Protein AF-A0A497ML79-F1 (afdb_monomer_lite)

Secondary structure (DSSP, 8-state):
-------SS----HHHHHHHHHHHHHHHHHHHHHHHHHHHHTS-HHHHTSSS--SS-SS---HHHHHHHHSS-THHHHHHHHHHHHHHHHHHHHHHHHHHHHHHHH---TTHHHHHHHHHHHHHS-GGGGT--

Structure (mmCIF, N/CA/C/O backbone):
data_AF-A0A497ML79-F1
#
_entry.id   AF-A0A497ML79-F1
#
loop_
_atom_site.group_PDB
_atom_site.id
_atom_site.type_symbol
_atom_site.label_atom_id
_atom_site.label_alt_id
_atom_site.label_comp_id
_atom_site.label_asym_id
_atom_site.label_entity_id
_atom_site.label_seq_id
_atom_site.pdbx_PDB_ins_code
_atom_site.Cartn_x
_atom_site.Cartn_y
_atom_site.Cartn_z
_atom_site.occupancy
_atom_site.B_iso_or_equiv
_atom_site.auth_seq_id
_atom_site.auth_comp_id
_atom_site.auth_asym_id
_atom_site.auth_atom_id
_atom_site.pdbx_PDB_model_num
ATOM 1 N N . MET A 1 1 ? -1.120 57.353 -23.511 1.00 42.94 1 MET A N 1
ATOM 2 C CA . MET A 1 1 ? -1.586 57.238 -22.114 1.00 42.94 1 MET A CA 1
ATOM 3 C C . MET A 1 1 ? -2.443 55.979 -21.966 1.00 42.94 1 MET A C 1
ATOM 5 O O . MET A 1 1 ? -3.650 56.099 -21.908 1.00 42.94 1 MET A O 1
ATOM 9 N N . VAL A 1 2 ? -1.843 54.779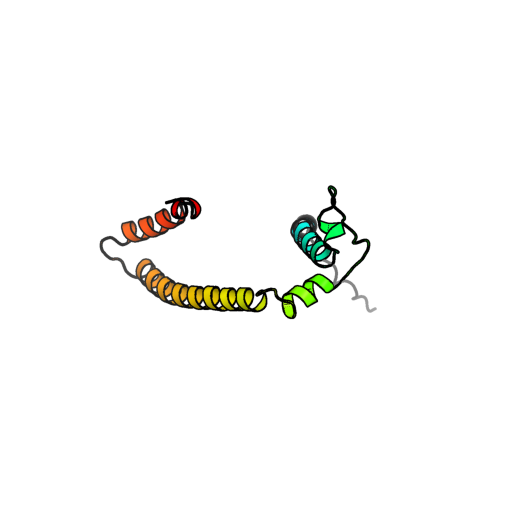 -21.965 1.00 43.91 2 VAL A N 1
ATOM 10 C CA . VAL A 1 2 ? -2.473 53.528 -21.485 1.00 43.91 2 VAL A CA 1
ATOM 11 C C . VAL A 1 2 ? -1.339 52.593 -21.060 1.00 43.91 2 VAL A C 1
ATOM 13 O O . VAL A 1 2 ? -0.747 51.903 -21.883 1.00 43.91 2 VAL A O 1
ATOM 16 N N . GLU A 1 3 ? -1.005 52.606 -19.774 1.00 47.84 3 GLU A N 1
ATOM 17 C CA . GLU A 1 3 ? -0.040 51.693 -19.165 1.00 47.84 3 GLU A CA 1
ATOM 18 C C . GLU A 1 3 ? -0.782 50.871 -18.106 1.00 47.84 3 GLU A C 1
ATOM 20 O O . GLU A 1 3 ? -1.055 51.339 -17.004 1.00 47.84 3 GLU A O 1
ATOM 25 N N . LYS A 1 4 ? -1.194 49.648 -18.461 1.00 51.78 4 LYS A N 1
ATOM 26 C CA . LYS A 1 4 ? -1.668 48.657 -17.483 1.00 51.78 4 LYS A CA 1
ATOM 27 C C . LYS A 1 4 ? -1.446 47.245 -18.011 1.00 51.78 4 LYS A C 1
ATOM 29 O O . LYS A 1 4 ? -2.371 46.552 -18.420 1.00 51.78 4 LYS A O 1
ATOM 34 N N . LYS A 1 5 ? -0.185 46.818 -18.009 1.00 50.41 5 LYS A N 1
ATOM 35 C CA . LYS A 1 5 ? 0.204 45.430 -18.286 1.00 50.41 5 LYS A CA 1
ATOM 36 C C . LYS A 1 5 ? 1.236 44.964 -17.255 1.00 50.41 5 LYS A C 1
ATOM 38 O O . LYS A 1 5 ? 2.351 44.612 -17.597 1.00 50.41 5 LYS A O 1
ATOM 43 N N . SER A 1 6 ? 0.893 45.037 -15.967 1.00 52.50 6 SER A N 1
ATOM 44 C CA . SER A 1 6 ? 1.776 44.564 -14.888 1.00 52.50 6 SER A CA 1
ATOM 45 C C . SER A 1 6 ? 0.992 44.264 -13.606 1.00 52.50 6 SER A C 1
ATOM 47 O O . SER A 1 6 ? 1.092 44.967 -12.605 1.00 52.50 6 SER A O 1
ATOM 49 N N . SER A 1 7 ? 0.131 43.245 -13.639 1.00 44.09 7 SER A N 1
ATOM 50 C CA . SER A 1 7 ? -0.543 42.759 -12.422 1.00 44.09 7 SER A CA 1
ATOM 51 C C . SER A 1 7 ? -0.672 41.237 -12.335 1.00 44.09 7 SER A C 1
ATOM 53 O O . SER A 1 7 ? -1.388 40.754 -11.470 1.00 44.09 7 SER A O 1
ATOM 55 N N . LEU A 1 8 ? 0.001 40.474 -13.205 1.00 54.81 8 LEU A N 1
ATOM 56 C CA . LEU A 1 8 ? -0.120 39.008 -13.238 1.00 54.81 8 LEU A CA 1
ATOM 57 C C . LEU A 1 8 ? 1.066 38.262 -12.602 1.00 54.81 8 LEU A C 1
ATOM 59 O O . LEU A 1 8 ? 1.014 37.046 -12.491 1.00 54.81 8 LEU A O 1
ATOM 63 N N . VAL A 1 9 ? 2.122 38.961 -12.163 1.00 57.28 9 VAL A N 1
ATOM 64 C CA . VAL A 1 9 ? 3.350 38.334 -11.630 1.00 57.28 9 VAL A CA 1
ATOM 65 C C . VAL A 1 9 ? 3.861 39.092 -10.401 1.00 57.28 9 VAL A C 1
ATOM 67 O O . VAL A 1 9 ? 4.944 39.670 -10.388 1.00 57.28 9 VAL A O 1
ATOM 70 N N . LYS A 1 10 ? 3.048 39.151 -9.351 1.00 63.84 10 LYS A N 1
ATOM 71 C CA . LYS A 1 10 ? 3.527 39.437 -7.992 1.00 63.84 10 LYS A CA 1
ATOM 72 C C . LYS A 1 10 ? 2.939 38.370 -7.080 1.00 63.84 10 LYS A C 1
ATOM 74 O O . LYS A 1 10 ? 1.820 37.948 -7.337 1.00 63.84 10 LYS A O 1
ATOM 79 N N . TRP A 1 11 ? 3.693 38.001 -6.043 1.00 50.97 11 TRP A N 1
ATOM 80 C CA . TRP A 1 11 ? 3.362 37.042 -4.974 1.00 50.97 11 TRP A CA 1
ATOM 81 C C . TRP A 1 11 ? 3.865 35.604 -5.166 1.00 50.97 11 TRP A C 1
ATOM 83 O O . TRP A 1 11 ? 3.091 34.659 -5.156 1.00 50.97 11 TRP A O 1
ATOM 93 N N . VAL A 1 12 ? 5.187 35.436 -5.259 1.00 61.78 12 VAL A N 1
ATOM 94 C CA . VAL A 1 12 ? 5.832 34.264 -4.647 1.00 61.78 12 VAL A CA 1
ATOM 95 C C . VAL A 1 12 ? 6.804 34.805 -3.606 1.00 61.78 12 VAL A C 1
ATOM 97 O O . VAL A 1 12 ? 7.837 35.386 -3.946 1.00 61.78 12 VAL A O 1
ATOM 100 N N . SER A 1 13 ? 6.438 34.699 -2.332 1.00 74.19 13 SER A N 1
ATOM 101 C CA . SER A 1 13 ? 7.352 34.958 -1.217 1.00 74.19 13 SER A CA 1
ATOM 102 C C . SER A 1 13 ? 8.556 34.018 -1.334 1.00 74.19 13 SER A C 1
ATOM 104 O O . SER A 1 13 ? 8.387 32.849 -1.677 1.00 74.19 13 SER A O 1
ATOM 106 N N . SER A 1 14 ? 9.778 34.463 -1.012 1.00 74.06 14 SER A N 1
ATOM 107 C CA . SER A 1 14 ? 10.973 33.598 -1.080 1.00 74.06 14 SER A CA 1
ATOM 108 C C . SER A 1 14 ? 10.798 32.284 -0.302 1.00 74.06 14 SER A C 1
ATOM 110 O O . SER A 1 14 ? 11.365 31.263 -0.677 1.00 74.06 14 SER A O 1
ATOM 112 N N . LYS A 1 15 ? 9.961 32.282 0.747 1.00 80.81 15 LYS A N 1
ATOM 113 C CA . LYS A 1 15 ? 9.597 31.078 1.511 1.00 80.81 15 LYS A CA 1
ATOM 114 C C . LYS A 1 15 ? 8.691 30.120 0.728 1.00 80.81 15 LYS A C 1
ATOM 116 O O . LYS A 1 15 ? 8.879 28.911 0.809 1.00 80.81 15 LYS A O 1
ATOM 121 N N . GLU A 1 16 ? 7.741 30.646 -0.041 1.00 85.69 16 GLU A N 1
ATOM 122 C CA . GLU A 1 16 ? 6.836 29.861 -0.893 1.00 85.69 16 GLU A CA 1
ATOM 123 C C . GLU A 1 16 ? 7.592 29.249 -2.074 1.00 85.69 16 GLU A C 1
ATOM 125 O O . GLU A 1 16 ? 7.370 28.087 -2.407 1.00 85.69 16 GLU A O 1
ATOM 130 N N . PHE A 1 17 ? 8.548 29.985 -2.654 1.00 90.88 17 PHE A N 1
ATOM 131 C CA . PHE A 1 17 ? 9.418 29.454 -3.704 1.00 90.88 17 PHE A CA 1
ATOM 132 C C . PHE A 1 17 ? 10.259 28.283 -3.187 1.00 90.88 17 PHE A C 1
ATOM 134 O O . PHE A 1 17 ? 10.252 27.206 -3.779 1.00 90.88 17 PHE A O 1
ATOM 141 N N . VAL A 1 18 ? 10.925 28.461 -2.041 1.00 93.12 18 VAL A N 1
ATOM 142 C CA . VAL A 1 18 ? 11.736 27.405 -1.417 1.00 93.12 18 VAL A CA 1
ATOM 143 C C . VAL A 1 18 ? 10.875 26.195 -1.050 1.00 93.12 18 VAL A C 1
ATOM 145 O O . VAL A 1 18 ? 11.253 25.068 -1.359 1.00 93.12 18 VAL A O 1
ATOM 148 N N . SER A 1 19 ? 9.693 26.405 -0.461 1.00 92.56 19 SER A N 1
ATOM 149 C CA . SER A 1 19 ? 8.761 25.314 -0.150 1.00 92.56 19 SER A CA 1
ATOM 150 C C . SER A 1 19 ? 8.313 24.565 -1.408 1.00 92.56 19 SER A C 1
ATOM 152 O O . SER A 1 19 ? 8.306 23.336 -1.405 1.00 92.56 19 SER A O 1
ATOM 154 N N . THR A 1 20 ? 8.015 25.280 -2.494 1.00 94.50 20 THR A N 1
ATOM 155 C CA . THR A 1 20 ? 7.616 24.674 -3.773 1.00 94.50 20 THR A CA 1
ATOM 156 C C . THR A 1 20 ? 8.744 23.836 -4.366 1.00 94.50 20 THR A C 1
ATOM 158 O O . THR A 1 20 ? 8.506 22.707 -4.785 1.00 94.50 20 THR A O 1
ATOM 161 N N . VAL A 1 21 ? 9.980 24.343 -4.359 1.00 96.25 21 VAL A N 1
ATOM 162 C CA . VAL A 1 21 ? 11.153 23.601 -4.850 1.00 96.25 21 VAL A CA 1
ATOM 163 C C . VAL A 1 21 ? 11.394 22.341 -4.015 1.00 96.25 21 VAL A C 1
ATOM 165 O O . VAL A 1 21 ? 11.625 21.275 -4.581 1.00 96.25 21 VAL A O 1
ATOM 168 N N . ILE A 1 22 ? 11.288 22.429 -2.686 1.00 96.81 22 ILE A N 1
ATOM 169 C CA . ILE A 1 22 ? 11.433 21.269 -1.792 1.00 96.81 22 ILE A CA 1
ATOM 170 C C . ILE A 1 22 ? 10.350 20.222 -2.073 1.00 96.81 22 ILE A C 1
ATOM 172 O O . ILE A 1 22 ? 10.664 19.041 -2.209 1.00 96.81 22 ILE A O 1
ATOM 176 N N . LEU A 1 23 ? 9.086 20.639 -2.196 1.00 96.69 23 LEU A N 1
ATOM 177 C CA . LEU A 1 23 ? 7.983 19.731 -2.517 1.00 96.69 23 LEU A CA 1
ATOM 178 C C . LEU A 1 23 ? 8.166 19.086 -3.893 1.00 96.69 23 LEU A C 1
ATOM 180 O O . LEU A 1 23 ? 7.924 17.891 -4.039 1.00 96.69 23 LEU A O 1
ATOM 184 N N . LEU A 1 24 ? 8.643 19.842 -4.883 1.00 96.88 24 LEU A N 1
ATOM 185 C CA . LEU A 1 24 ? 8.918 19.321 -6.220 1.00 96.88 24 LEU A CA 1
ATOM 186 C C . LEU A 1 24 ? 10.017 18.251 -6.186 1.00 96.88 24 LEU A C 1
ATOM 188 O O . LEU A 1 24 ? 9.840 17.172 -6.749 1.00 96.88 24 LEU A O 1
ATOM 192 N N . LEU A 1 25 ? 11.121 18.511 -5.481 1.00 97.44 25 LEU A N 1
ATOM 193 C CA . LEU A 1 25 ? 12.184 17.524 -5.280 1.00 97.44 25 LEU A CA 1
ATOM 194 C C . LEU A 1 25 ? 11.661 16.275 -4.561 1.00 97.44 25 LEU A C 1
ATOM 196 O O . LEU A 1 25 ? 11.992 15.156 -4.953 1.00 97.44 25 LEU A O 1
ATOM 200 N N . TRP A 1 26 ? 10.806 16.449 -3.552 1.00 97.62 26 TRP A N 1
ATOM 201 C CA . TRP A 1 26 ? 10.203 15.332 -2.829 1.00 97.62 26 TRP A CA 1
ATOM 202 C C . TRP A 1 26 ? 9.306 14.471 -3.721 1.00 97.62 26 TRP A C 1
ATOM 204 O O . TRP A 1 26 ? 9.384 13.246 -3.668 1.00 97.62 26 TRP A O 1
ATOM 214 N N . VAL A 1 27 ? 8.501 15.094 -4.586 1.00 97.56 27 VAL A N 1
ATOM 215 C CA . VAL A 1 27 ? 7.682 14.381 -5.577 1.00 97.56 27 VAL A CA 1
ATOM 216 C C . VAL A 1 27 ? 8.563 13.575 -6.527 1.00 97.56 27 VAL A C 1
ATOM 218 O O . VAL A 1 27 ? 8.268 12.407 -6.767 1.00 97.56 27 VAL A O 1
ATOM 221 N N . VAL A 1 28 ? 9.665 14.148 -7.024 1.00 96.69 28 VAL A N 1
ATOM 222 C CA . VAL A 1 28 ? 10.602 13.418 -7.893 1.00 96.69 28 VAL A CA 1
ATOM 223 C C . VAL A 1 28 ? 11.137 12.176 -7.181 1.00 96.69 28 VAL A C 1
ATOM 225 O O . VAL A 1 28 ? 11.069 11.086 -7.744 1.00 96.69 28 VAL A O 1
ATOM 228 N N . ILE A 1 29 ? 11.593 12.314 -5.933 1.00 96.81 29 ILE A N 1
ATOM 229 C CA . ILE A 1 29 ? 12.109 11.193 -5.132 1.00 96.81 29 ILE A CA 1
ATOM 230 C C . ILE A 1 29 ? 11.023 10.133 -4.895 1.00 96.81 29 ILE A C 1
ATOM 232 O O . ILE A 1 29 ? 11.278 8.943 -5.071 1.00 96.81 29 ILE A O 1
ATOM 236 N N . ALA A 1 30 ? 9.805 10.550 -4.540 1.00 96.19 30 ALA A N 1
ATOM 237 C CA . ALA A 1 30 ? 8.682 9.647 -4.290 1.00 96.19 30 ALA A CA 1
ATOM 238 C C . ALA A 1 30 ? 8.233 8.885 -5.551 1.00 96.19 30 ALA A C 1
ATOM 240 O O . ALA A 1 30 ? 7.756 7.754 -5.451 1.00 96.19 30 ALA A O 1
ATOM 241 N N . LEU A 1 31 ? 8.402 9.479 -6.736 1.00 96.62 31 LEU A N 1
ATOM 242 C CA . LEU A 1 31 ? 8.063 8.850 -8.013 1.00 96.62 31 LEU A CA 1
ATOM 243 C C . LEU A 1 31 ? 9.127 7.866 -8.511 1.00 96.62 31 LEU A C 1
ATOM 245 O O . LEU A 1 31 ? 8.777 6.972 -9.280 1.00 96.62 31 LEU A O 1
ATOM 249 N N . LEU A 1 32 ? 10.389 7.970 -8.077 1.00 95.06 32 LEU A N 1
ATOM 250 C CA . LEU A 1 32 ? 11.462 7.058 -8.504 1.00 95.06 32 LEU A CA 1
ATOM 251 C C . LEU A 1 32 ? 11.096 5.563 -8.407 1.00 95.06 32 LEU A C 1
ATOM 253 O O . LEU A 1 32 ? 11.234 4.874 -9.421 1.00 95.06 32 LEU A O 1
ATOM 257 N N . PRO A 1 33 ? 10.604 5.027 -7.268 1.00 94.44 33 PRO A N 1
ATOM 258 C CA . PRO A 1 33 ? 10.235 3.612 -7.188 1.00 94.44 33 PRO A CA 1
ATOM 259 C C . PRO A 1 33 ? 9.061 3.252 -8.107 1.00 94.44 33 PRO A C 1
ATOM 261 O O . PRO A 1 33 ? 9.038 2.160 -8.667 1.00 94.44 33 PRO A O 1
ATOM 264 N N . ILE A 1 34 ? 8.109 4.167 -8.316 1.00 95.38 34 ILE A N 1
ATOM 265 C CA . ILE A 1 34 ? 6.958 3.942 -9.204 1.00 95.38 34 ILE A CA 1
ATOM 266 C C . ILE A 1 34 ? 7.427 3.842 -10.658 1.00 95.38 34 ILE A C 1
ATOM 268 O O . ILE A 1 34 ? 7.050 2.911 -11.371 1.00 95.38 34 ILE A O 1
ATOM 272 N N . VAL A 1 35 ? 8.297 4.763 -11.081 1.00 94.56 35 VAL A N 1
ATOM 273 C CA . VAL A 1 35 ? 8.923 4.731 -12.409 1.00 94.56 35 VAL A CA 1
ATOM 274 C C . VAL A 1 35 ? 9.737 3.450 -12.581 1.00 94.56 35 VAL A C 1
ATOM 276 O O . VAL A 1 35 ? 9.662 2.816 -13.630 1.00 94.56 35 VAL A O 1
ATOM 279 N N . PHE A 1 36 ? 10.462 3.022 -11.547 1.00 93.88 36 PHE A N 1
ATOM 280 C CA . PHE A 1 36 ? 11.245 1.792 -11.593 1.00 93.88 36 PHE A CA 1
ATOM 281 C C . PHE A 1 36 ? 10.376 0.536 -11.770 1.00 93.88 36 PHE A C 1
ATOM 283 O O . PHE A 1 36 ? 10.702 -0.326 -12.591 1.00 93.88 36 PHE A O 1
ATOM 290 N N . ILE A 1 37 ? 9.248 0.445 -11.057 1.00 93.44 37 ILE A N 1
ATOM 291 C CA . ILE A 1 37 ? 8.279 -0.651 -11.214 1.00 93.44 37 ILE A CA 1
ATOM 292 C C . ILE A 1 37 ? 7.702 -0.651 -12.633 1.00 93.44 37 ILE A C 1
ATOM 294 O O . ILE A 1 37 ? 7.657 -1.701 -13.270 1.00 93.44 37 ILE A O 1
ATOM 298 N N . PHE A 1 38 ? 7.324 0.520 -13.152 1.00 93.88 38 PHE A N 1
ATOM 299 C CA . PHE A 1 38 ? 6.785 0.657 -14.506 1.00 93.88 38 PHE A CA 1
ATOM 300 C C . PHE A 1 38 ? 7.794 0.257 -15.590 1.00 93.88 38 PHE A C 1
ATOM 302 O O . PHE A 1 38 ? 7.465 -0.465 -16.527 1.00 93.88 38 PHE A O 1
ATOM 309 N N . VAL A 1 39 ? 9.048 0.692 -15.463 1.00 93.44 39 VAL A N 1
ATOM 310 C CA . VAL A 1 39 ? 10.116 0.279 -16.380 1.00 93.44 39 VAL A CA 1
ATOM 311 C C . VAL A 1 39 ? 10.352 -1.228 -16.291 1.00 93.44 39 VAL A C 1
ATOM 313 O O . VAL A 1 39 ? 10.585 -1.875 -17.306 1.00 93.44 39 VAL A O 1
ATOM 316 N N . THR A 1 40 ? 10.283 -1.804 -15.094 1.00 92.44 40 THR A N 1
ATOM 317 C CA . THR A 1 40 ? 10.499 -3.241 -14.894 1.00 92.44 40 THR A CA 1
ATOM 318 C C . THR A 1 40 ? 9.350 -4.080 -15.452 1.00 92.44 40 THR A C 1
ATOM 320 O O . THR A 1 40 ? 9.602 -5.154 -15.986 1.00 92.44 40 THR A O 1
ATOM 323 N N . SER A 1 41 ? 8.109 -3.587 -15.433 1.00 92.44 41 SER A N 1
ATOM 324 C CA . SER A 1 41 ? 6.955 -4.327 -15.963 1.00 92.44 41 SER A CA 1
ATOM 325 C C . SER A 1 41 ? 6.936 -4.459 -17.492 1.00 92.44 41 SER A C 1
ATOM 327 O O . SER A 1 41 ? 6.218 -5.306 -18.016 1.00 92.44 41 SER A O 1
ATOM 329 N N . ILE A 1 42 ? 7.721 -3.646 -18.210 1.00 94.12 42 ILE A N 1
ATOM 330 C CA . ILE A 1 42 ? 7.888 -3.725 -19.674 1.00 94.12 42 ILE A CA 1
ATOM 331 C C . ILE A 1 42 ? 9.181 -4.438 -20.101 1.00 94.12 42 ILE A C 1
ATOM 333 O O . ILE A 1 42 ? 9.501 -4.466 -21.292 1.00 94.12 42 ILE A O 1
ATOM 337 N N . LYS A 1 43 ? 9.950 -4.992 -19.159 1.00 92.81 43 LYS A N 1
ATOM 338 C CA . LYS A 1 43 ? 11.162 -5.766 -19.458 1.00 92.81 43 LYS A CA 1
ATOM 339 C C . LYS A 1 43 ? 10.838 -7.212 -19.807 1.00 92.81 43 LYS A C 1
ATOM 341 O O . LYS A 1 43 ? 9.776 -7.739 -19.489 1.00 92.81 43 LYS A O 1
ATOM 346 N N . THR A 1 44 ? 11.795 -7.856 -20.464 1.00 91.25 44 THR A N 1
ATOM 347 C CA . THR A 1 44 ? 11.811 -9.317 -20.608 1.00 91.25 44 THR A CA 1
ATOM 348 C C . THR A 1 44 ? 12.259 -9.973 -19.303 1.00 91.25 44 THR A C 1
ATOM 350 O O . THR A 1 44 ? 13.041 -9.371 -18.568 1.00 91.25 44 THR A O 1
ATOM 353 N N . ASP A 1 45 ? 11.819 -11.206 -19.037 1.00 88.56 45 ASP A N 1
ATOM 354 C CA . ASP A 1 45 ? 12.212 -11.951 -17.830 1.00 88.56 45 ASP A CA 1
ATOM 355 C C . ASP A 1 45 ? 13.741 -12.034 -17.695 1.00 88.56 45 ASP A C 1
ATOM 357 O O . ASP A 1 45 ? 14.293 -11.747 -16.637 1.00 88.56 45 ASP A O 1
ATOM 361 N N . GLU A 1 46 ? 14.439 -12.307 -18.803 1.00 89.88 46 GLU A N 1
ATOM 362 C CA . GLU A 1 46 ? 15.907 -12.331 -18.880 1.00 89.88 46 GLU A CA 1
ATOM 363 C C . GLU A 1 46 ? 16.551 -11.034 -18.368 1.00 89.88 46 GLU A C 1
ATOM 365 O O . GLU A 1 46 ? 17.564 -11.076 -17.675 1.00 89.88 46 GLU A O 1
ATOM 370 N N . GLU A 1 47 ? 15.960 -9.880 -18.688 1.00 89.00 47 GLU A N 1
ATOM 371 C CA . GLU A 1 47 ? 16.470 -8.572 -18.272 1.00 89.00 47 GLU A CA 1
ATOM 372 C C . GLU A 1 47 ? 16.154 -8.266 -16.798 1.00 89.00 47 GLU A C 1
ATOM 374 O O . GLU A 1 47 ? 16.926 -7.577 -16.132 1.00 89.00 47 GLU A O 1
ATOM 379 N N . VAL A 1 48 ? 15.043 -8.785 -16.266 1.00 89.19 48 VAL A N 1
ATOM 380 C CA . VAL A 1 48 ? 14.672 -8.630 -14.849 1.00 89.19 48 VAL A CA 1
ATOM 381 C C . VAL A 1 48 ? 15.602 -9.437 -13.936 1.00 89.19 48 VAL A C 1
ATOM 383 O O . VAL A 1 48 ? 15.918 -8.978 -12.841 1.00 89.19 48 VAL A O 1
ATOM 386 N N . TYR A 1 49 ? 16.074 -10.602 -14.388 1.00 90.81 49 TYR A N 1
ATOM 387 C CA . TYR A 1 49 ? 16.973 -11.476 -13.621 1.00 90.81 49 TYR A CA 1
ATOM 388 C C . TYR A 1 49 ? 18.464 -11.106 -13.719 1.00 90.81 49 TYR A C 1
ATOM 390 O O . TYR A 1 49 ? 19.313 -11.831 -13.194 1.00 90.81 49 TYR A O 1
ATOM 398 N N . LEU A 1 50 ? 18.812 -9.986 -14.362 1.00 90.75 50 LEU A N 1
ATOM 399 C CA . LEU A 1 50 ? 20.192 -9.502 -14.394 1.00 90.75 50 LEU A CA 1
ATOM 400 C C . LEU A 1 50 ? 20.679 -9.104 -12.985 1.00 90.75 50 LEU A C 1
ATOM 402 O O . LEU A 1 50 ? 19.914 -8.559 -12.190 1.00 90.75 50 LEU A O 1
ATOM 406 N N . PRO A 1 51 ? 21.976 -9.288 -12.673 1.00 88.50 51 PRO A N 1
ATOM 407 C CA . PRO A 1 51 ? 22.532 -8.956 -11.358 1.00 88.50 51 PRO A CA 1
ATOM 408 C C . PRO A 1 51 ? 22.689 -7.443 -11.111 1.00 88.50 51 PRO A C 1
ATOM 410 O O . PRO A 1 51 ? 23.160 -7.040 -10.049 1.00 88.50 51 PRO A O 1
ATOM 413 N N . TYR A 1 52 ? 22.331 -6.594 -12.080 1.00 86.75 52 TYR A N 1
ATOM 414 C CA . TYR A 1 52 ? 22.421 -5.137 -11.995 1.00 86.75 52 TYR A CA 1
ATOM 415 C C . TYR A 1 52 ? 21.118 -4.466 -12.434 1.00 86.75 52 TYR A C 1
ATOM 417 O O . TYR A 1 52 ? 20.350 -4.989 -13.237 1.00 86.75 52 TYR A O 1
ATOM 425 N N . ILE A 1 53 ? 20.886 -3.260 -11.918 1.00 83.88 53 ILE A N 1
ATOM 426 C CA . ILE A 1 53 ? 19.672 -2.487 -12.180 1.00 83.88 53 ILE A CA 1
ATOM 427 C C . ILE A 1 53 ? 19.750 -1.827 -13.563 1.00 83.88 53 ILE A C 1
ATOM 429 O O . ILE A 1 53 ? 20.615 -0.985 -13.806 1.00 83.88 53 ILE A O 1
ATOM 433 N N . THR A 1 54 ? 18.801 -2.140 -14.450 1.00 86.19 54 THR A N 1
ATOM 434 C CA . THR A 1 54 ? 18.611 -1.428 -15.725 1.00 86.19 54 THR A CA 1
ATOM 435 C C . THR A 1 54 ? 17.505 -0.369 -15.608 1.00 86.19 54 THR A C 1
ATOM 437 O O . THR A 1 54 ? 16.351 -0.687 -15.337 1.00 86.19 54 THR A O 1
ATOM 440 N N . TRP A 1 55 ? 17.824 0.914 -15.801 1.00 87.50 55 TRP A N 1
ATOM 441 C CA . TRP A 1 55 ? 16.821 2.001 -15.772 1.00 87.50 55 TRP A CA 1
ATOM 442 C C . TRP A 1 55 ? 16.136 2.239 -17.117 1.00 87.50 55 TRP A C 1
ATOM 444 O O . TRP A 1 55 ? 15.056 2.818 -17.166 1.00 87.50 55 TRP A O 1
ATOM 454 N N . ILE A 1 56 ? 16.768 1.807 -18.206 1.00 89.06 56 ILE A N 1
ATOM 455 C CA . ILE A 1 56 ? 16.242 1.918 -19.563 1.00 89.06 56 ILE A CA 1
ATOM 456 C C . ILE A 1 56 ? 16.167 0.494 -20.120 1.00 89.06 56 ILE A C 1
ATOM 458 O O . ILE A 1 56 ? 17.212 -0.164 -20.189 1.00 89.06 56 ILE A O 1
ATOM 462 N N . PRO A 1 57 ? 14.964 0.009 -20.471 1.00 86.81 57 PRO A N 1
ATOM 463 C CA . PRO A 1 57 ? 14.779 -1.350 -20.952 1.00 86.81 57 PRO A CA 1
ATOM 464 C C . PRO A 1 57 ? 15.446 -1.520 -22.314 1.00 86.81 57 PRO A C 1
ATOM 466 O O . PRO A 1 57 ? 15.216 -0.723 -23.226 1.00 86.81 57 PRO A O 1
ATOM 469 N N . GLN A 1 58 ? 16.258 -2.564 -22.462 1.00 87.44 58 GLN A N 1
ATOM 470 C CA . GLN A 1 58 ? 16.970 -2.827 -23.721 1.00 87.44 58 GLN A CA 1
ATOM 471 C C . GLN A 1 58 ? 16.023 -3.372 -24.793 1.00 87.44 58 GLN A C 1
ATOM 473 O O . GLN A 1 58 ? 16.160 -3.063 -25.977 1.00 87.44 58 GLN A O 1
ATOM 478 N N . LYS A 1 59 ? 15.048 -4.187 -24.375 1.00 88.56 59 LYS A N 1
ATOM 479 C CA . LYS A 1 59 ? 14.035 -4.782 -25.254 1.00 88.56 59 LYS A CA 1
ATOM 480 C C . LYS A 1 59 ? 12.644 -4.612 -24.634 1.00 88.56 59 LYS A C 1
ATOM 482 O O . LYS A 1 59 ? 12.152 -5.545 -23.998 1.00 88.56 59 LYS A O 1
ATOM 487 N N . PRO A 1 60 ? 12.004 -3.440 -24.807 1.00 91.19 60 PRO A N 1
ATOM 488 C CA . PRO A 1 60 ? 10.650 -3.214 -24.314 1.00 91.19 60 PRO A CA 1
ATOM 489 C C . PRO A 1 60 ? 9.678 -4.253 -24.884 1.00 91.19 60 PRO A C 1
ATOM 491 O O . PRO A 1 60 ? 9.650 -4.494 -26.094 1.00 91.19 60 PRO A O 1
ATOM 494 N N . THR A 1 61 ? 8.874 -4.875 -24.026 1.00 92.50 61 THR A N 1
ATOM 495 C CA . THR A 1 61 ? 7.897 -5.887 -24.427 1.00 92.50 61 THR A CA 1
ATOM 496 C C . THR A 1 61 ? 6.602 -5.783 -23.630 1.00 92.50 61 THR A C 1
ATOM 498 O O . THR A 1 61 ? 6.580 -5.348 -22.484 1.00 92.50 61 THR A O 1
ATOM 501 N N . ILE A 1 62 ? 5.506 -6.224 -24.247 1.00 92.88 62 ILE A N 1
ATOM 502 C CA . ILE A 1 62 ? 4.179 -6.325 -23.623 1.00 92.88 62 ILE A CA 1
ATOM 503 C C . ILE A 1 62 ? 3.784 -7.773 -23.306 1.00 92.88 62 ILE A C 1
ATOM 505 O O . ILE A 1 62 ? 2.685 -8.023 -22.811 1.00 92.88 62 ILE A O 1
ATOM 509 N N . LYS A 1 63 ? 4.672 -8.740 -23.576 1.00 91.31 63 LYS A N 1
ATOM 510 C CA . LYS A 1 63 ? 4.427 -10.167 -23.319 1.00 91.31 63 LYS A CA 1
ATOM 511 C C . LYS A 1 63 ? 3.998 -10.463 -21.871 1.00 91.31 63 LYS A C 1
ATOM 513 O O . LYS A 1 63 ? 3.037 -11.219 -21.735 1.00 91.31 63 LYS A O 1
ATOM 518 N N . PRO A 1 64 ? 4.591 -9.855 -20.820 1.00 90.94 64 PRO A N 1
ATOM 519 C CA . PRO A 1 64 ? 4.149 -10.079 -19.441 1.00 90.94 64 PRO A CA 1
ATOM 520 C C . PRO A 1 64 ? 2.670 -9.734 -19.216 1.00 90.94 64 PRO A C 1
ATOM 522 O O . PRO A 1 64 ? 1.962 -10.466 -18.532 1.00 90.94 64 PRO A O 1
ATOM 525 N N . TYR A 1 65 ? 2.167 -8.669 -19.849 1.00 90.88 65 TYR A N 1
ATOM 526 C CA . TYR A 1 65 ? 0.757 -8.278 -19.753 1.00 90.88 65 TYR A CA 1
ATOM 527 C C . TYR A 1 65 ? -0.167 -9.246 -20.487 1.00 90.88 65 TYR A C 1
ATOM 529 O O . TYR A 1 65 ? -1.220 -9.598 -19.964 1.00 90.88 65 TYR A O 1
ATOM 537 N N . ILE A 1 66 ? 0.225 -9.698 -21.684 1.00 90.62 66 ILE A N 1
ATOM 538 C CA . ILE A 1 66 ? -0.547 -10.693 -22.442 1.00 90.62 66 ILE A CA 1
ATOM 539 C C . ILE A 1 66 ? -0.616 -12.002 -21.652 1.00 90.62 66 ILE A C 1
ATOM 541 O O . ILE A 1 66 ? -1.691 -12.577 -21.519 1.00 90.62 66 ILE A O 1
ATOM 545 N N . TYR A 1 67 ? 0.506 -12.439 -21.079 1.00 89.25 67 TYR A N 1
ATOM 546 C CA . TYR A 1 67 ? 0.561 -13.630 -20.237 1.00 89.25 67 TYR A CA 1
ATOM 547 C C . TYR A 1 67 ? -0.285 -13.483 -18.964 1.00 89.25 67 TYR A C 1
ATOM 549 O O . TYR A 1 67 ? -0.991 -14.414 -18.586 1.00 89.25 67 TYR A O 1
ATOM 557 N N . ALA A 1 68 ? -0.272 -12.312 -18.325 1.00 88.06 68 ALA A N 1
ATOM 558 C CA . ALA A 1 68 ? -1.097 -12.053 -17.150 1.00 88.06 68 ALA A CA 1
ATOM 559 C C . ALA A 1 68 ? -2.602 -12.033 -17.473 1.00 88.06 68 ALA A C 1
ATOM 561 O O . ALA A 1 68 ? -3.391 -12.564 -16.702 1.00 88.06 68 ALA A O 1
ATOM 562 N N . LEU A 1 69 ? -3.014 -11.427 -18.591 1.00 86.88 69 LEU A N 1
ATOM 563 C CA . LEU A 1 69 ? -4.433 -11.245 -18.930 1.00 86.88 69 LEU A CA 1
ATOM 564 C C . LEU A 1 69 ? -5.056 -12.445 -19.652 1.00 86.88 69 LEU A C 1
ATOM 566 O O . LEU A 1 69 ? -6.235 -12.730 -19.448 1.00 86.88 69 LEU A O 1
ATOM 570 N N . PHE A 1 70 ? -4.285 -13.111 -20.512 1.00 86.12 70 PHE A N 1
ATOM 571 C CA . PHE A 1 70 ? -4.768 -14.157 -21.421 1.00 86.12 70 PHE A CA 1
ATOM 572 C C . PHE A 1 70 ? -3.999 -15.479 -21.309 1.00 86.12 70 PHE A C 1
ATOM 574 O O . PHE A 1 70 ? -4.393 -16.455 -21.942 1.00 86.12 70 PHE A O 1
ATOM 581 N N . GLY A 1 71 ? -2.889 -15.517 -20.568 1.00 83.38 71 GLY A N 1
ATOM 582 C CA . GLY A 1 71 ? -2.146 -16.749 -20.314 1.00 83.38 71 GLY A CA 1
ATOM 583 C C . GLY A 1 71 ? -2.782 -17.598 -19.213 1.00 83.38 71 GLY A C 1
ATOM 584 O O . GLY A 1 71 ? -3.884 -17.333 -18.743 1.00 83.38 71 GLY A O 1
ATOM 585 N N . GLU A 1 72 ? -2.051 -18.612 -18.754 1.00 82.56 72 GLU A N 1
ATOM 586 C CA . GLU A 1 72 ? -2.502 -19.521 -17.686 1.00 82.56 72 GLU A CA 1
ATOM 587 C C . GLU A 1 72 ? -2.427 -18.899 -16.278 1.00 82.56 72 GLU A C 1
ATOM 589 O O . GLU A 1 72 ? -2.714 -19.552 -15.276 1.00 82.56 72 GLU A O 1
ATOM 594 N N . SER A 1 73 ? -2.043 -17.624 -16.178 1.00 82.94 73 SER A N 1
ATOM 595 C CA . SER A 1 73 ? -1.971 -16.918 -14.905 1.00 82.94 73 SER A CA 1
ATOM 596 C C . SER A 1 73 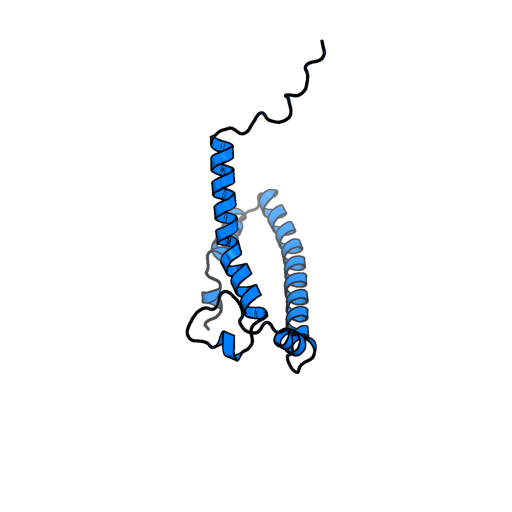? -3.377 -16.599 -14.373 1.00 82.94 73 SER A C 1
ATOM 598 O O . SER A 1 73 ? -4.149 -15.921 -15.053 1.00 82.94 73 SER A O 1
ATOM 600 N N . PRO A 1 74 ? -3.721 -16.962 -13.124 1.00 88.75 74 PRO A N 1
ATOM 601 C CA . PRO A 1 74 ? -4.992 -16.589 -12.490 1.00 88.75 74 PRO A CA 1
ATOM 602 C C . PRO A 1 74 ? -5.049 -15.105 -12.059 1.00 88.75 74 PRO A C 1
ATOM 604 O O . PRO A 1 74 ? -5.754 -14.743 -11.116 1.00 88.75 74 PRO A O 1
ATOM 607 N N . PHE A 1 75 ? -4.332 -14.214 -12.749 1.00 90.44 75 PHE A N 1
ATOM 608 C CA . PHE A 1 75 ? -4.206 -12.794 -12.411 1.00 90.44 75 PHE A CA 1
ATOM 609 C C . PHE A 1 75 ? -5.563 -12.087 -12.300 1.00 90.44 75 PHE A C 1
ATOM 611 O O . PHE A 1 75 ? -5.819 -11.370 -11.332 1.00 90.44 75 PHE A O 1
ATOM 618 N N . SER A 1 76 ? -6.471 -12.344 -13.243 1.00 87.94 76 SER A N 1
ATOM 619 C CA . SER A 1 76 ? -7.827 -11.780 -13.252 1.00 87.94 76 SER A CA 1
ATOM 620 C C . SER A 1 76 ? -8.615 -12.154 -11.993 1.00 87.94 76 SER A C 1
ATOM 622 O O . SER A 1 76 ? -9.343 -11.328 -11.440 1.00 87.94 76 SER A O 1
ATOM 624 N N . GLN A 1 77 ? -8.431 -13.385 -11.502 1.00 91.31 77 GLN A N 1
ATOM 625 C CA . GLN A 1 77 ? -9.064 -13.854 -10.271 1.00 91.31 77 GLN A CA 1
ATOM 626 C C . GLN A 1 77 ? -8.462 -13.160 -9.046 1.00 91.31 77 GLN A C 1
ATOM 628 O O . GLN A 1 77 ? -9.202 -12.762 -8.151 1.00 91.31 77 GLN A O 1
ATOM 633 N N . TYR A 1 78 ? -7.146 -12.937 -9.011 1.00 92.88 78 TYR A N 1
ATOM 634 C CA . TYR A 1 78 ? -6.494 -12.210 -7.914 1.00 92.88 78 TYR A CA 1
ATOM 635 C C . TYR A 1 78 ? -6.967 -10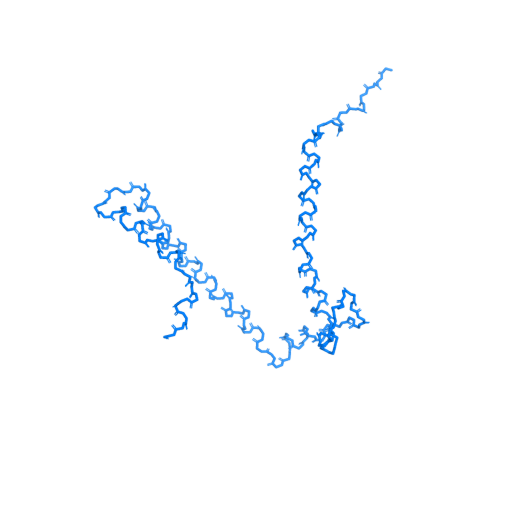.762 -7.802 1.00 92.88 78 TYR A C 1
ATOM 637 O O . TYR A 1 78 ? -7.244 -10.288 -6.694 1.00 92.88 78 TYR A O 1
ATOM 645 N N . ILE A 1 79 ? -7.115 -10.076 -8.937 1.00 94.19 79 ILE A N 1
ATOM 646 C CA . ILE A 1 79 ? -7.654 -8.715 -8.977 1.00 94.19 79 ILE A CA 1
ATOM 647 C C . ILE A 1 79 ? -9.105 -8.708 -8.492 1.00 94.19 79 ILE A C 1
ATOM 649 O O . ILE A 1 79 ? -9.450 -7.910 -7.621 1.00 94.19 79 ILE A O 1
ATOM 653 N N . MET A 1 80 ? -9.939 -9.628 -8.984 1.00 95.19 80 MET A N 1
ATOM 654 C CA . MET A 1 80 ? -11.341 -9.711 -8.570 1.00 95.19 80 MET A CA 1
ATOM 655 C C . MET A 1 80 ? -11.482 -10.016 -7.074 1.00 95.19 80 MET A C 1
ATOM 657 O O . MET A 1 80 ? -12.213 -9.320 -6.372 1.00 95.19 80 MET A O 1
ATOM 661 N N . ASN A 1 81 ? -10.734 -10.992 -6.558 1.00 96.44 81 ASN A N 1
ATOM 662 C CA . ASN A 1 81 ? -10.732 -11.331 -5.136 1.00 96.44 81 ASN A CA 1
ATOM 663 C C . ASN A 1 81 ? -10.304 -10.133 -4.283 1.00 96.44 81 ASN A C 1
ATOM 665 O O . ASN A 1 81 ? -10.942 -9.840 -3.276 1.00 96.44 81 ASN A O 1
ATOM 669 N N . SER A 1 82 ? -9.277 -9.395 -4.708 1.00 97.44 82 SER A N 1
ATOM 670 C CA 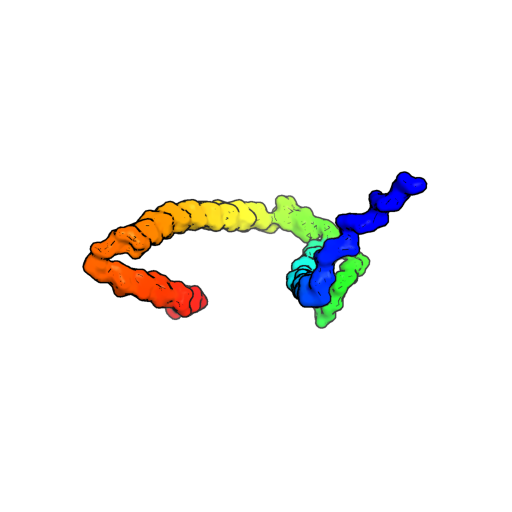. SER A 1 82 ? -8.815 -8.192 -4.005 1.00 97.44 82 SER A CA 1
ATOM 671 C C . SER A 1 82 ? -9.870 -7.090 -3.996 1.00 97.44 82 SER A C 1
ATOM 673 O O . SER A 1 82 ? -10.105 -6.486 -2.952 1.00 97.44 82 SER A O 1
ATOM 675 N N . ILE A 1 83 ? -10.541 -6.847 -5.125 1.00 97.94 83 ILE A N 1
ATOM 676 C CA . ILE A 1 83 ? -11.614 -5.848 -5.227 1.00 97.94 83 ILE A CA 1
ATOM 677 C C . ILE A 1 83 ? -12.785 -6.224 -4.321 1.00 97.94 83 ILE A C 1
ATOM 679 O O . ILE A 1 83 ? -13.269 -5.375 -3.571 1.00 97.94 83 ILE A O 1
ATOM 683 N N . ILE A 1 84 ? -13.220 -7.486 -4.362 1.00 98.19 84 ILE A N 1
ATOM 684 C CA . ILE A 1 84 ? -14.320 -7.975 -3.530 1.00 98.19 84 ILE A CA 1
ATOM 685 C C . ILE A 1 84 ? -13.940 -7.827 -2.059 1.00 98.19 84 ILE A C 1
ATOM 687 O O . ILE A 1 84 ? -14.645 -7.141 -1.328 1.00 98.19 84 ILE A O 1
ATOM 691 N N . VAL A 1 85 ? -12.802 -8.384 -1.636 1.00 98.00 85 VAL A N 1
ATOM 692 C CA . VAL A 1 85 ? -12.374 -8.367 -0.231 1.00 98.00 85 VAL A CA 1
ATOM 693 C C . VAL A 1 85 ? -12.161 -6.941 0.274 1.00 98.00 85 VAL A C 1
ATOM 695 O O . VAL A 1 85 ? -12.660 -6.595 1.347 1.00 98.00 85 VAL A O 1
ATOM 698 N N . ALA A 1 86 ? -11.455 -6.091 -0.475 1.00 97.88 86 ALA A N 1
ATOM 699 C CA . ALA A 1 86 ? -11.212 -4.708 -0.071 1.00 97.88 86 ALA A CA 1
ATOM 700 C C . ALA A 1 86 ? -12.517 -3.902 -0.022 1.00 97.88 86 ALA A C 1
ATOM 702 O O . ALA A 1 86 ? -12.748 -3.163 0.938 1.00 97.88 86 ALA A O 1
ATOM 703 N N . GLY A 1 87 ? -13.392 -4.072 -1.017 1.00 98.31 87 GLY A N 1
ATOM 704 C CA . GLY A 1 87 ? -14.680 -3.389 -1.100 1.00 98.31 87 GLY A CA 1
ATOM 705 C C . GLY A 1 87 ? -15.632 -3.788 0.027 1.00 98.31 87 GLY A C 1
ATOM 706 O O . GLY A 1 87 ? -16.131 -2.918 0.746 1.00 98.31 87 GLY A O 1
ATOM 707 N N . THR A 1 88 ? -15.842 -5.091 0.241 1.00 98.38 88 THR A N 1
ATOM 708 C CA . THR A 1 88 ? -16.729 -5.593 1.301 1.00 98.38 88 THR A CA 1
ATOM 709 C C . THR A 1 88 ? -16.202 -5.229 2.681 1.00 98.38 88 THR A C 1
ATOM 711 O O . THR A 1 88 ? -16.967 -4.761 3.524 1.00 98.38 88 THR A O 1
ATOM 714 N N . THR A 1 89 ? -14.893 -5.374 2.908 1.00 97.75 89 THR A N 1
ATOM 715 C CA . THR A 1 89 ? -14.271 -5.017 4.190 1.00 97.75 89 THR A CA 1
ATOM 716 C C . THR A 1 89 ? -14.422 -3.528 4.464 1.00 97.75 89 THR A C 1
ATOM 718 O O . THR A 1 89 ? -14.849 -3.154 5.552 1.00 97.75 89 THR A O 1
ATOM 721 N N . THR A 1 90 ? -14.146 -2.670 3.480 1.00 98.06 90 THR A N 1
ATOM 722 C CA . THR A 1 90 ? -14.284 -1.215 3.638 1.00 98.06 90 THR A CA 1
ATOM 723 C C . THR A 1 90 ? -15.724 -0.827 3.963 1.00 98.06 90 THR A C 1
ATOM 725 O O . THR A 1 90 ? -15.948 -0.063 4.900 1.00 98.06 90 THR A O 1
ATOM 728 N N . ALA A 1 91 ? -16.706 -1.388 3.251 1.00 98.38 91 ALA A N 1
ATOM 729 C CA . ALA A 1 91 ? -18.119 -1.107 3.496 1.00 98.38 91 ALA A CA 1
ATOM 730 C C . ALA A 1 91 ? -18.548 -1.507 4.918 1.00 98.38 91 ALA A C 1
ATOM 732 O O . ALA A 1 91 ? -19.119 -0.692 5.645 1.00 98.38 91 ALA A O 1
ATOM 733 N N . ILE A 1 92 ? -18.222 -2.733 5.340 1.00 98.25 92 ILE A N 1
ATOM 734 C CA . ILE A 1 92 ? -18.551 -3.237 6.682 1.00 98.25 92 ILE A CA 1
ATOM 735 C C . ILE A 1 92 ? -17.860 -2.392 7.758 1.00 98.25 92 ILE A C 1
ATOM 737 O O . ILE A 1 92 ? -18.499 -1.976 8.726 1.00 98.25 92 ILE A O 1
ATOM 741 N N . VAL A 1 93 ? -16.568 -2.100 7.583 1.00 97.50 93 VAL A N 1
ATOM 742 C CA . VAL A 1 93 ? -15.787 -1.311 8.541 1.00 97.50 93 VAL A CA 1
ATOM 743 C C . VAL A 1 93 ? -16.347 0.097 8.675 1.00 97.50 93 VAL A C 1
ATOM 745 O O . VAL A 1 93 ? -16.475 0.557 9.802 1.00 97.50 93 VAL A O 1
ATOM 748 N N . ILE A 1 94 ? -16.717 0.771 7.583 1.00 98.12 94 ILE A N 1
ATOM 749 C CA . ILE A 1 94 ? -17.310 2.115 7.653 1.00 98.12 94 ILE A CA 1
ATOM 750 C C . ILE A 1 94 ? -18.609 2.082 8.457 1.00 98.12 94 ILE A C 1
ATOM 752 O O . ILE A 1 94 ? -18.757 2.871 9.386 1.00 98.12 94 ILE A O 1
ATOM 756 N N . ILE A 1 95 ? -19.518 1.147 8.162 1.00 98.19 95 ILE A N 1
ATOM 757 C CA . ILE A 1 95 ? -20.806 1.047 8.865 1.00 98.19 95 ILE A CA 1
ATOM 758 C C . ILE A 1 95 ? -20.582 0.870 10.371 1.00 98.19 95 ILE A C 1
ATOM 760 O O . ILE A 1 95 ? -21.114 1.635 11.179 1.00 98.19 95 ILE A O 1
ATOM 764 N N . LEU A 1 96 ? -19.757 -0.107 10.756 1.00 96.62 96 LEU A N 1
ATOM 765 C CA . LEU A 1 96 ? -19.501 -0.406 12.164 1.00 96.62 96 LEU A CA 1
ATOM 766 C C . LEU A 1 96 ? -18.729 0.725 12.856 1.00 96.62 96 LEU A C 1
ATOM 768 O O . LEU A 1 96 ? -19.119 1.173 13.935 1.00 96.62 96 LEU A O 1
ATOM 772 N N . ALA A 1 97 ? -17.666 1.230 12.226 1.00 95.12 97 ALA A N 1
ATOM 773 C CA . ALA A 1 97 ? -16.826 2.279 12.792 1.00 95.12 97 ALA A CA 1
ATOM 774 C C . ALA A 1 97 ? -17.587 3.597 12.955 1.00 95.12 97 ALA A C 1
ATOM 776 O O . ALA A 1 97 ? -17.399 4.268 13.969 1.00 95.12 97 ALA A O 1
ATOM 777 N N . SER A 1 98 ? -18.467 3.964 12.019 1.00 96.56 98 SER A N 1
ATOM 778 C CA . SER A 1 98 ? -19.293 5.169 12.134 1.00 96.56 98 SER A CA 1
ATOM 779 C C . SER A 1 98 ? -20.246 5.089 13.326 1.00 96.56 98 SER A C 1
ATOM 781 O O . SER A 1 98 ? -20.312 6.038 14.110 1.00 96.56 98 SER A O 1
ATOM 783 N N . ILE A 1 99 ? -20.927 3.953 13.518 1.00 95.69 99 ILE A N 1
ATOM 784 C CA . ILE A 1 99 ? -21.836 3.751 14.659 1.00 95.69 99 ILE A CA 1
ATOM 785 C C . ILE A 1 99 ? -21.052 3.796 15.977 1.00 95.69 99 ILE A C 1
ATOM 787 O O . ILE A 1 99 ? -21.425 4.526 16.899 1.00 95.69 99 ILE A O 1
ATOM 791 N N . SER A 1 100 ? -19.936 3.065 16.067 1.00 92.56 100 SER A N 1
ATOM 792 C CA . SER A 1 100 ? -19.106 3.048 17.276 1.00 92.56 100 SER A CA 1
ATOM 793 C C . SER A 1 100 ? -18.501 4.420 17.582 1.00 92.56 100 SER A C 1
ATOM 795 O O . SER A 1 100 ? -18.544 4.870 18.726 1.00 92.56 100 SER A O 1
ATOM 797 N N . SER A 1 101 ? -17.978 5.123 16.576 1.00 93.44 101 SER A N 1
ATOM 798 C CA . SER A 1 101 ? -17.395 6.459 16.741 1.00 93.44 101 SER A CA 1
ATOM 799 C C . SER A 1 101 ? -18.435 7.484 17.201 1.00 93.44 101 SER A C 1
ATOM 801 O O . SER A 1 101 ? -18.161 8.287 18.099 1.00 93.44 101 SER A O 1
ATOM 803 N N . TYR A 1 102 ? -19.657 7.424 16.664 1.00 94.44 102 TYR A N 1
ATOM 804 C CA . TYR A 1 102 ? -20.760 8.260 17.139 1.00 94.44 102 TYR A CA 1
ATOM 805 C C . TYR A 1 102 ? -21.090 7.977 18.611 1.00 94.44 102 TYR A C 1
ATOM 807 O O . TYR A 1 102 ? -21.241 8.907 19.407 1.00 94.44 102 TYR A O 1
ATOM 815 N N . ALA A 1 103 ? -21.121 6.699 19.001 1.00 93.06 103 ALA A N 1
ATOM 816 C CA . ALA A 1 103 ? -21.382 6.309 20.380 1.00 93.06 103 ALA A CA 1
ATOM 817 C C . ALA A 1 103 ? -20.331 6.875 21.354 1.00 93.06 103 ALA A C 1
ATOM 819 O O . ALA A 1 103 ? -20.689 7.509 22.348 1.00 93.06 103 ALA A O 1
ATOM 820 N N . PHE A 1 104 ? -19.043 6.705 21.037 1.00 91.44 104 PHE A N 1
ATOM 821 C CA . PHE A 1 104 ? -17.934 7.198 21.863 1.00 91.44 104 PHE A CA 1
ATOM 822 C C . PHE A 1 104 ? -17.820 8.728 21.895 1.00 91.44 104 PHE A C 1
ATOM 824 O O . PHE A 1 104 ? -17.384 9.280 22.903 1.00 91.44 104 PHE A O 1
ATOM 831 N N . SER A 1 105 ? -18.195 9.422 20.816 1.00 91.75 105 SER A N 1
ATOM 832 C CA . SER A 1 105 ? -18.089 10.886 20.747 1.00 91.75 105 SER A CA 1
ATOM 8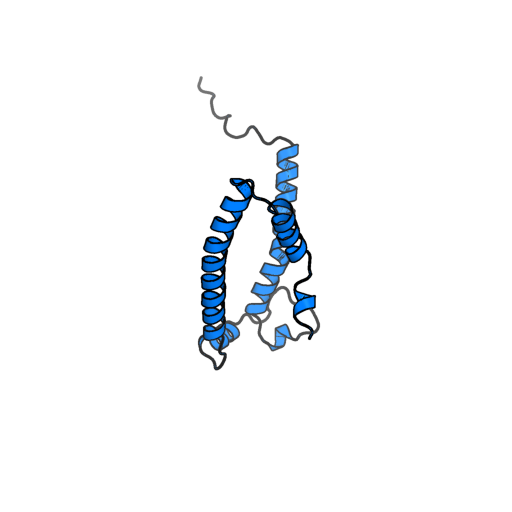33 C C . SER A 1 105 ? -19.254 11.609 21.420 1.00 91.75 105 SER A C 1
ATOM 835 O O . SER A 1 105 ? -19.047 12.679 21.999 1.00 91.75 105 SER A O 1
ATOM 837 N N . ARG A 1 106 ? -20.476 11.058 21.359 1.00 90.62 106 ARG A N 1
ATOM 838 C CA . ARG A 1 106 ? -21.676 11.758 21.842 1.00 90.62 106 ARG A CA 1
ATOM 839 C C . ARG A 1 106 ? -22.193 11.278 23.192 1.00 90.62 106 ARG A C 1
ATOM 841 O O . ARG A 1 106 ? -22.713 12.102 23.946 1.00 90.62 106 ARG A O 1
ATOM 848 N N . PHE A 1 107 ? -22.058 9.995 23.521 1.00 91.81 107 PHE A N 1
ATOM 849 C CA . PHE A 1 107 ? -22.599 9.446 24.764 1.00 91.81 107 PHE A CA 1
ATOM 850 C C . PHE A 1 107 ? -21.519 9.292 25.834 1.00 91.81 107 PHE A C 1
ATOM 852 O O . PHE A 1 107 ? -20.421 8.801 25.586 1.00 91.81 107 PHE A O 1
ATOM 859 N N . ARG A 1 108 ? -21.858 9.667 27.071 1.00 86.50 108 ARG A N 1
ATOM 860 C CA . ARG A 1 108 ? -21.045 9.372 28.257 1.00 86.50 108 ARG A CA 1
ATOM 861 C C . ARG A 1 108 ? -21.642 8.158 28.958 1.00 86.50 108 ARG A C 1
ATOM 863 O O . ARG A 1 108 ? -22.663 8.276 29.625 1.00 86.50 108 ARG A O 1
ATOM 870 N N . PHE A 1 109 ? -21.014 6.999 28.792 1.00 90.19 109 PHE A N 1
ATOM 871 C CA . PHE A 1 109 ? -21.442 5.743 29.408 1.00 90.19 109 PHE A CA 1
ATOM 872 C C . PHE A 1 109 ? -20.340 5.151 30.292 1.00 90.19 109 PHE A C 1
ATOM 874 O O . PHE A 1 109 ? -19.147 5.421 30.113 1.00 90.19 109 PHE A O 1
ATOM 881 N N . LYS A 1 110 ? -20.739 4.339 31.276 1.00 89.19 110 LYS A N 1
ATOM 882 C CA . LYS A 1 110 ? -19.812 3.687 32.208 1.00 89.19 110 LYS A CA 1
ATOM 883 C C . LYS A 1 110 ? -18.901 2.725 31.432 1.00 89.19 110 LYS A C 1
ATOM 885 O O . LYS A 1 110 ? -19.392 1.837 30.750 1.00 89.19 110 LYS A O 1
ATOM 890 N N . GLY A 1 111 ? -17.584 2.926 31.522 1.00 89.94 111 GLY A N 1
ATOM 891 C CA . GLY A 1 111 ? -16.579 2.139 30.790 1.00 89.94 111 GLY A CA 1
ATOM 892 C C . GLY A 1 111 ? -16.172 2.692 29.415 1.00 89.94 111 GLY A C 1
ATOM 893 O O . GLY A 1 111 ? -15.272 2.131 28.796 1.00 89.94 111 GLY A O 1
ATOM 894 N N . GLY A 1 112 ? -16.747 3.809 28.947 1.00 88.69 112 GLY A N 1
ATOM 895 C CA . GLY A 1 112 ? -16.436 4.365 27.621 1.00 88.69 112 GLY A CA 1
ATOM 896 C C . GLY A 1 112 ? -14.966 4.750 27.411 1.00 88.69 112 GLY A C 1
ATOM 897 O O . GLY A 1 112 ? -14.409 4.474 26.354 1.00 88.69 112 GLY A O 1
ATOM 898 N N . GLN A 1 113 ? -14.296 5.304 28.428 1.00 89.12 113 GLN A N 1
ATOM 899 C CA . GLN A 1 113 ? -12.860 5.616 28.341 1.00 89.12 113 GLN A CA 1
ATOM 900 C C . GLN A 1 113 ? -11.989 4.357 28.247 1.00 89.12 113 GLN A C 1
ATOM 902 O O . GLN A 1 113 ? -11.071 4.311 27.434 1.00 89.12 113 GLN A O 1
ATOM 907 N N . ALA A 1 114 ? -12.298 3.323 29.036 1.00 92.81 114 ALA A N 1
ATOM 908 C CA . ALA A 1 114 ? -11.577 2.053 28.989 1.00 92.81 114 ALA A CA 1
ATOM 909 C C . ALA A 1 114 ? -11.773 1.348 27.636 1.00 92.81 114 ALA A C 1
ATOM 911 O O . ALA A 1 114 ? -10.811 0.842 27.066 1.00 92.81 114 ALA A O 1
ATOM 912 N N . GLY A 1 115 ? -12.992 1.381 27.083 1.00 92.38 115 GLY A N 1
ATOM 913 C CA . GLY A 1 115 ? -13.279 0.857 25.745 1.00 92.38 115 GLY A CA 1
ATOM 914 C C . GLY A 1 115 ? -12.515 1.597 24.643 1.00 92.38 115 GLY A C 1
ATOM 915 O O . GLY A 1 115 ? -11.891 0.961 23.798 1.00 92.38 115 GLY A O 1
ATOM 916 N N . MET A 1 116 ? -12.490 2.932 24.686 1.00 90.94 116 MET A N 1
ATOM 917 C CA . MET A 1 116 ? -11.711 3.745 23.743 1.00 90.94 116 MET A CA 1
ATOM 918 C C . MET A 1 116 ? -10.208 3.433 23.841 1.00 90.94 116 MET A C 1
ATOM 920 O O . MET A 1 116 ? -9.542 3.256 22.822 1.00 90.94 116 MET A O 1
ATOM 924 N N . PHE A 1 117 ? -9.681 3.310 25.063 1.00 91.75 117 PHE A N 1
ATOM 925 C CA . PHE A 1 117 ? -8.289 2.929 25.298 1.00 91.75 117 PHE A CA 1
ATOM 926 C C . PHE A 1 117 ? -7.978 1.529 24.752 1.00 91.75 117 PHE A C 1
ATOM 928 O O . PHE A 1 117 ? -6.958 1.356 24.092 1.00 91.75 117 PHE A O 1
ATOM 935 N N . ALA A 1 118 ? -8.865 0.550 24.949 1.00 92.00 118 ALA A N 1
ATOM 936 C CA . ALA A 1 1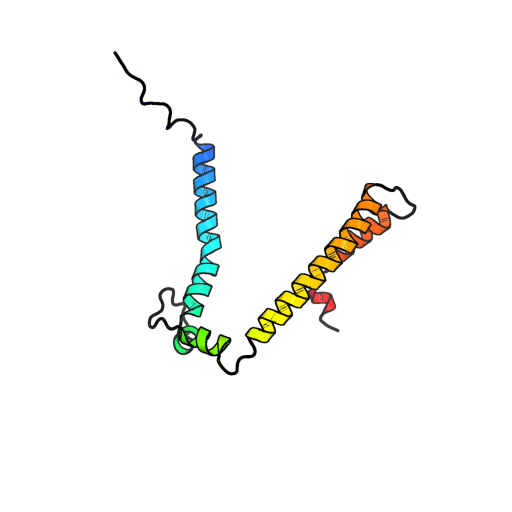18 ? -8.695 -0.802 24.416 1.00 92.00 118 ALA A CA 1
ATOM 937 C C . ALA A 1 118 ? -8.651 -0.822 22.877 1.00 92.00 118 ALA A C 1
ATOM 939 O O . ALA A 1 118 ? -7.800 -1.493 22.292 1.00 92.00 118 ALA A O 1
ATOM 940 N N . VAL A 1 119 ? -9.512 -0.041 22.211 1.00 91.19 119 VAL A N 1
ATOM 941 C CA . VAL A 1 119 ? -9.484 0.104 20.744 1.00 91.19 119 VAL A CA 1
ATOM 942 C C . VAL A 1 119 ? -8.147 0.684 20.281 1.00 91.19 119 VAL A C 1
ATOM 944 O O . VAL A 1 119 ? -7.540 0.145 19.356 1.00 91.19 119 VAL A O 1
ATOM 947 N N . LEU A 1 120 ? -7.648 1.736 20.935 1.00 91.31 120 LEU A N 1
ATOM 948 C CA . LEU A 1 120 ? -6.343 2.318 20.608 1.00 91.31 120 LEU A CA 1
ATOM 949 C C . LEU A 1 120 ? -5.201 1.325 20.854 1.00 91.31 120 LEU A C 1
ATOM 951 O O . LEU A 1 120 ? -4.366 1.134 19.974 1.00 91.31 120 LEU A O 1
ATOM 955 N N . ALA A 1 121 ? -5.203 0.642 21.999 1.00 92.19 121 ALA A N 1
ATOM 956 C CA . ALA A 1 121 ? -4.201 -0.361 22.342 1.00 92.19 121 ALA A CA 1
ATOM 957 C C . ALA A 1 121 ? -4.158 -1.503 21.312 1.00 92.19 121 ALA A C 1
ATOM 959 O O . ALA A 1 121 ? -3.077 -1.916 20.900 1.00 92.19 121 ALA A O 1
ATOM 960 N N . SER A 1 122 ? -5.318 -1.954 20.819 1.00 88.44 122 SER A N 1
ATOM 961 C CA . SER A 1 122 ? -5.387 -3.002 19.791 1.00 88.44 122 SER A CA 1
ATOM 962 C C . SER A 1 122 ? -4.722 -2.604 18.466 1.00 88.44 122 SER A C 1
ATOM 964 O O . SER A 1 122 ? -4.167 -3.457 17.781 1.00 88.44 122 SER A O 1
ATOM 966 N N . ARG A 1 123 ? -4.725 -1.309 18.113 1.00 88.31 123 ARG A N 1
ATOM 967 C CA . ARG A 1 123 ? -4.096 -0.785 16.885 1.00 88.31 123 ARG A CA 1
ATOM 968 C C . ARG A 1 123 ? -2.578 -0.647 16.995 1.00 88.31 123 ARG A C 1
ATOM 970 O O . ARG A 1 123 ? -1.922 -0.520 15.967 1.00 88.31 123 ARG A O 1
ATOM 977 N N . LEU A 1 124 ? -2.036 -0.646 18.214 1.00 88.75 124 LEU A N 1
ATOM 978 C CA . LEU A 1 124 ? -0.595 -0.581 18.465 1.00 88.75 124 LEU A CA 1
ATOM 979 C C . LEU A 1 124 ? 0.079 -1.953 18.349 1.00 88.75 124 LEU A C 1
ATOM 981 O O . LEU A 1 124 ? 1.295 -2.014 18.178 1.00 88.75 124 LEU A O 1
ATOM 985 N N . LEU A 1 125 ? -0.690 -3.044 18.437 1.00 84.00 125 LEU A N 1
ATOM 986 C CA . LEU A 1 125 ? -0.154 -4.386 18.244 1.00 84.00 125 LEU A CA 1
ATOM 987 C C . LEU A 1 125 ? 0.230 -4.588 16.769 1.00 84.00 125 LEU A C 1
ATOM 989 O O . LEU A 1 125 ? -0.592 -4.352 15.880 1.00 84.00 125 LEU A O 1
ATOM 993 N N . PRO A 1 126 ? 1.463 -5.033 16.478 1.00 78.94 126 PRO A N 1
ATOM 994 C CA . PRO A 1 126 ? 1.884 -5.283 15.110 1.00 78.94 126 PRO A CA 1
ATOM 995 C C . PRO A 1 126 ? 1.109 -6.472 14.534 1.00 78.94 126 PRO A C 1
ATOM 997 O O . PRO A 1 126 ? 1.097 -7.560 15.107 1.00 78.94 126 PRO A O 1
ATOM 1000 N N . ALA A 1 127 ? 0.502 -6.282 13.360 1.00 72.88 127 ALA A N 1
ATOM 1001 C CA . ALA A 1 127 ? -0.306 -7.309 12.695 1.00 72.88 127 ALA A CA 1
ATOM 1002 C C . ALA A 1 127 ? 0.461 -8.625 12.451 1.00 72.88 127 ALA A C 1
ATOM 1004 O O . ALA A 1 127 ? -0.133 -9.697 12.433 1.00 72.88 127 ALA A O 1
ATOM 1005 N N . VAL A 1 128 ? 1.788 -8.549 12.312 1.00 68.75 128 VAL A N 1
ATOM 1006 C CA . VAL A 1 128 ? 2.666 -9.708 12.087 1.00 68.75 128 VAL A CA 1
ATOM 1007 C C . VAL A 1 128 ? 2.678 -10.668 13.284 1.00 68.75 128 VAL A C 1
ATOM 1009 O O . VAL A 1 128 ? 2.789 -11.874 13.090 1.00 68.75 128 VAL A O 1
ATOM 1012 N N . SER A 1 129 ? 2.487 -10.176 14.513 1.00 72.06 129 SER A N 1
ATOM 1013 C CA . SER A 1 129 ? 2.444 -11.026 15.713 1.00 72.06 129 SER A CA 1
ATOM 1014 C C . SER A 1 129 ? 1.198 -11.913 15.799 1.00 72.06 129 SER A C 1
ATOM 1016 O O . SER A 1 129 ? 1.170 -12.817 16.620 1.00 72.06 129 SER A O 1
ATOM 1018 N N . LEU A 1 130 ? 0.180 -11.670 14.967 1.00 70.25 130 LEU A N 1
ATOM 1019 C CA . LEU A 1 130 ? -1.039 -12.485 14.891 1.00 70.25 130 LEU A CA 1
ATOM 1020 C C . LEU A 1 130 ? -0.952 -13.596 13.828 1.00 70.25 130 LEU A C 1
ATOM 1022 O O . LEU A 1 130 ? -1.845 -14.435 13.755 1.00 70.25 130 LEU A O 1
ATOM 1026 N N . LEU A 1 131 ? 0.081 -13.573 12.977 1.00 76.44 131 LEU A N 1
ATOM 1027 C CA . LEU A 1 131 ? 0.245 -14.480 11.832 1.00 76.44 131 LEU A CA 1
ATOM 1028 C C . LEU A 1 131 ? 1.117 -15.706 12.134 1.00 76.44 131 LEU A C 1
ATOM 1030 O O . LEU A 1 131 ? 1.026 -16.697 11.414 1.00 76.44 131 LEU A O 1
ATOM 1034 N N . ILE A 1 132 ? 1.969 -15.635 13.158 1.00 65.88 132 ILE A N 1
ATOM 1035 C CA . ILE A 1 132 ? 2.798 -16.760 13.600 1.00 65.88 132 ILE A CA 1
ATOM 1036 C C . ILE A 1 132 ? 2.014 -17.481 14.709 1.00 65.88 132 ILE A C 1
ATOM 1038 O O . ILE A 1 132 ? 1.738 -16.834 15.721 1.00 65.88 132 ILE A O 1
ATOM 1042 N N . PRO A 1 133 ? 1.600 -18.748 14.509 1.00 63.50 133 PRO A N 1
ATOM 1043 C CA . PRO A 1 133 ? 0.862 -19.513 15.512 1.00 63.50 133 PRO A CA 1
ATOM 1044 C C . PRO A 1 133 ? 1.699 -19.831 16.757 1.00 63.50 133 PRO A C 1
ATOM 1046 O O . PRO A 1 133 ? 2.939 -19.964 16.630 1.00 63.50 133 PRO A O 1
#

pLDDT: mean 87.01, std 13.08, range [42.94, 98.38]

Foldseek 3Di:
DDDDDPDPDDDDDPVNVVVVVVVVVVVVVVCVVVLQVVQLQQEDPVQNPDPDRDSHHPDGHCVSVCCLPPNPHCNVVVVVVCCVVVVVVVVVCCVVVVVLVCCLVPDDDPCSVVVVVVVVVVVPDDPVVVVPD

Radius of gyration: 26.29 Å; chains: 1; bounding box: 45×77×58 Å

Sequence (133 aa):
MVEKKSSLVKWVSSKEFVSTVILLLWVVIALLPIVFIFVTSIKTDEEVYLPYITWIPQKPTIKPYIYALFGESPFSQYIMNSIIVAGTTTAIVIILASISSYAFSRFRFKGGQAGMFAVLASRLLPAVSLLIP